Protein AF-A0A9D4M5T3-F1 (afdb_monomer_lite)

Organism: Dreissena polymorpha (NCBI:txid45954)

Radius of gyration: 14.5 Å; chains: 1; bounding box: 32×32×37 Å

Secondary structure (DSSP, 8-state):
--PPPGGG-EETTSS-------HHHHHHHHHHTT----HHHHHHHHTT-EEEEEEEE-SSEEEEEEEEEETTEEEEEEEEEEEEETTS-EEEEEESSTTS-STB---TT--

Sequence (111 aa):
MKLPDATTYSDVNSDSKFPKTDLGKVQSYLARLDKNLDEHVQRLYNEQFLRYCRMSRRETCVFIKSSCHAEMKKGVSYTVDIELGLDGSITEAQCECAAGMGPQAHCKQYC

Foldseek 3Di:
DPDDDPVQKDFPPDPPPDPPDDPVNVQVVQVVLVHGPDPVVVVLVVVCQWVTWIWGDDPFWIKIWTKGADPVDRVDIKIKIFIAGPVRDTPFIAIPDPQGHGRPRDRPSGD

Structure (mmCIF, N/CA/C/O backbone):
data_AF-A0A9D4M5T3-F1
#
_entry.id   AF-A0A9D4M5T3-F1
#
loop_
_atom_site.group_PDB
_atom_site.id
_atom_site.type_symbol
_atom_site.label_atom_id
_atom_site.label_alt_id
_atom_site.label_comp_id
_atom_site.label_asym_id
_atom_site.label_entity_id
_atom_site.label_seq_id
_atom_site.pdbx_PDB_ins_code
_atom_site.Cartn_x
_atom_site.Cartn_y
_atom_site.Cartn_z
_atom_site.occupancy
_atom_site.B_iso_or_equiv
_atom_site.auth_seq_id
_atom_site.auth_comp_id
_atom_site.auth_asym_id
_atom_site.auth_atom_id
_atom_site.pdbx_PDB_model_num
ATOM 1 N N . MET A 1 1 ? -3.222 7.443 -14.334 1.00 72.44 1 MET A N 1
ATOM 2 C CA . MET A 1 1 ? -2.478 6.182 -14.239 1.00 72.44 1 MET A CA 1
ATOM 3 C C . MET A 1 1 ? -2.949 5.145 -15.246 1.00 72.44 1 MET A C 1
ATOM 5 O O . MET A 1 1 ? -4.127 4.799 -15.282 1.00 72.44 1 MET A O 1
ATOM 9 N N . LYS A 1 2 ? -2.023 4.640 -16.072 1.00 80.00 2 LYS A N 1
ATOM 10 C CA . LYS A 1 2 ? -2.260 3.499 -16.971 1.00 80.00 2 LYS A CA 1
ATOM 11 C C . LYS A 1 2 ? -1.794 2.214 -16.284 1.00 80.00 2 LYS A C 1
ATOM 13 O O . LYS A 1 2 ? -0.620 1.854 -16.364 1.00 80.00 2 LYS A O 1
ATOM 18 N N . LEU A 1 3 ? -2.723 1.538 -15.614 1.00 83.94 3 LEU A N 1
ATOM 19 C CA . LEU A 1 3 ? -2.425 0.352 -14.812 1.00 83.94 3 LEU A CA 1
ATOM 20 C C . LEU A 1 3 ? -1.973 -0.848 -15.673 1.00 83.94 3 LEU A C 1
ATOM 22 O O . LEU A 1 3 ? -2.431 -1.010 -16.808 1.00 83.94 3 LEU A O 1
ATOM 26 N N . PRO A 1 4 ? -1.068 -1.696 -15.156 1.00 84.19 4 PRO A N 1
ATOM 27 C CA . PRO A 1 4 ? -0.814 -3.035 -15.674 1.00 84.19 4 PRO A CA 1
ATOM 28 C C . PRO A 1 4 ? -2.028 -3.959 -15.662 1.00 84.19 4 PRO A C 1
ATOM 30 O O . PRO A 1 4 ? -3.010 -3.728 -14.957 1.00 84.19 4 PRO A O 1
ATOM 33 N N . ASP A 1 5 ? -1.922 -5.028 -16.450 1.00 86.94 5 ASP A N 1
ATOM 34 C CA . ASP A 1 5 ? -2.888 -6.119 -16.437 1.00 86.94 5 ASP A CA 1
ATOM 35 C C . ASP A 1 5 ? -2.928 -6.770 -15.045 1.00 86.94 5 ASP A C 1
ATOM 37 O O . ASP A 1 5 ? -1.896 -6.959 -14.402 1.00 86.94 5 ASP A O 1
ATOM 41 N N . ALA A 1 6 ? -4.121 -7.119 -14.565 1.00 83.12 6 ALA A N 1
ATOM 42 C CA . ALA A 1 6 ? -4.306 -7.674 -13.227 1.00 83.12 6 ALA A CA 1
ATOM 43 C C . ALA A 1 6 ? -3.508 -8.972 -12.993 1.00 83.12 6 ALA A C 1
ATOM 45 O O . ALA A 1 6 ? -3.150 -9.269 -11.854 1.00 83.12 6 ALA A O 1
ATOM 46 N N . THR A 1 7 ? -3.209 -9.726 -14.053 1.00 85.75 7 THR A N 1
ATOM 47 C CA . THR A 1 7 ? -2.451 -10.983 -13.989 1.00 85.75 7 THR A CA 1
ATOM 48 C C . THR A 1 7 ? -0.958 -10.785 -13.730 1.00 85.75 7 THR A C 1
ATOM 50 O O . THR A 1 7 ? -0.300 -11.717 -13.274 1.00 85.75 7 THR A O 1
ATOM 53 N N . THR A 1 8 ? -0.413 -9.583 -13.959 1.00 85.44 8 THR A N 1
ATOM 54 C CA . THR A 1 8 ? 1.016 -9.300 -13.727 1.00 85.44 8 THR A CA 1
ATOM 55 C C . THR A 1 8 ? 1.321 -8.934 -12.277 1.00 85.44 8 THR A C 1
ATOM 57 O O . THR A 1 8 ? 2.484 -8.766 -11.912 1.00 85.44 8 THR A O 1
ATOM 60 N N . TYR A 1 9 ? 0.288 -8.791 -11.446 1.00 85.19 9 TYR A N 1
ATOM 61 C CA . TYR A 1 9 ? 0.428 -8.475 -10.034 1.00 85.19 9 TYR A CA 1
ATOM 62 C C . TYR A 1 9 ? 0.648 -9.738 -9.206 1.00 85.19 9 TYR A C 1
ATOM 64 O O . TYR A 1 9 ? -0.198 -10.630 -9.172 1.00 85.19 9 TYR A O 1
ATOM 72 N N . SER A 1 10 ? 1.739 -9.757 -8.448 1.00 84.88 10 SER A N 1
ATOM 73 C CA . SER A 1 10 ? 1.999 -10.757 -7.412 1.00 84.88 10 SER A CA 1
ATOM 74 C C . SER A 1 10 ? 1.771 -10.158 -6.028 1.00 84.88 10 SER A C 1
ATOM 76 O O . SER A 1 10 ? 2.007 -8.964 -5.823 1.00 84.88 10 SER A O 1
ATOM 78 N N . ASP A 1 11 ? 1.319 -10.965 -5.068 1.00 80.62 11 ASP A N 1
ATOM 79 C CA . ASP A 1 11 ? 1.207 -10.499 -3.689 1.00 80.62 11 ASP A CA 1
ATOM 80 C C . ASP A 1 11 ? 2.597 -10.184 -3.134 1.00 80.62 11 ASP A C 1
ATOM 82 O O . ASP A 1 11 ? 3.575 -10.887 -3.382 1.00 80.62 11 ASP A O 1
ATOM 86 N N . VAL A 1 12 ? 2.694 -9.080 -2.408 1.00 75.06 12 VAL A N 1
ATOM 87 C CA . VAL A 1 12 ? 3.944 -8.644 -1.786 1.00 75.06 12 VAL A CA 1
ATOM 88 C C . VAL A 1 12 ? 4.407 -9.690 -0.758 1.00 75.06 12 VAL A C 1
ATOM 90 O O . VAL A 1 12 ? 5.607 -9.924 -0.613 1.00 75.06 12 VAL A O 1
ATOM 93 N N . ASN A 1 13 ? 3.467 -10.404 -0.137 1.00 69.38 13 ASN A N 1
ATOM 94 C CA . ASN A 1 13 ? 3.716 -11.434 0.865 1.00 69.38 13 ASN A CA 1
ATOM 95 C C . ASN A 1 13 ? 3.641 -12.875 0.318 1.00 69.38 13 ASN A C 1
ATOM 97 O O . ASN A 1 13 ? 3.844 -13.809 1.094 1.00 69.38 13 ASN A O 1
ATOM 101 N N . SER A 1 14 ? 3.360 -13.102 -0.975 1.00 60.75 14 SER A N 1
ATOM 102 C CA . SER A 1 14 ? 3.319 -14.464 -1.541 1.00 60.75 14 SER A CA 1
ATOM 103 C C . SER A 1 14 ? 4.726 -14.993 -1.810 1.00 60.75 14 SER A C 1
ATOM 105 O O . SER A 1 14 ? 5.277 -14.698 -2.866 1.00 60.75 14 SER A O 1
ATOM 107 N N . ASP A 1 15 ? 5.299 -15.749 -0.865 1.00 53.03 15 ASP A N 1
ATOM 108 C CA . ASP A 1 15 ? 6.561 -16.526 -0.942 1.00 53.03 15 ASP A CA 1
ATOM 109 C C . ASP A 1 15 ? 7.822 -15.808 -1.470 1.00 53.03 15 ASP A C 1
ATOM 111 O O . ASP A 1 15 ? 8.919 -16.374 -1.509 1.00 53.03 15 ASP A O 1
ATOM 115 N N . SER A 1 16 ? 7.728 -14.526 -1.807 1.00 54.47 16 SER A N 1
ATOM 116 C CA . SER A 1 16 ? 8.864 -13.659 -2.043 1.00 54.47 16 SER A CA 1
ATOM 117 C C . SER A 1 16 ? 9.623 -13.520 -0.732 1.00 54.47 16 SER A C 1
ATOM 119 O O . SER A 1 16 ? 9.067 -13.084 0.276 1.00 54.47 16 SER A O 1
ATOM 121 N N . LYS A 1 17 ? 10.917 -13.863 -0.742 1.00 53.53 17 LYS A N 1
ATOM 122 C CA . LYS A 1 17 ? 11.838 -13.526 0.348 1.00 53.53 17 LYS A CA 1
ATOM 123 C C . LYS A 1 17 ? 11.864 -12.008 0.480 1.00 53.53 17 LYS A C 1
ATOM 125 O O . LYS A 1 17 ? 12.656 -11.340 -0.184 1.00 53.53 17 LYS A O 1
ATOM 130 N N . PHE A 1 18 ? 10.977 -11.465 1.308 1.00 55.16 18 PHE A N 1
ATOM 131 C CA . PHE A 1 18 ? 11.013 -10.057 1.635 1.00 55.16 18 PHE A CA 1
ATOM 132 C C . PHE A 1 18 ? 12.378 -9.790 2.262 1.00 55.16 18 PHE A C 1
ATOM 134 O O . PHE A 1 18 ? 12.774 -10.524 3.180 1.00 55.16 18 PHE A O 1
ATOM 141 N N . PRO A 1 19 ? 13.143 -8.798 1.777 1.00 59.53 19 PRO A N 1
ATOM 142 C CA . PRO A 1 19 ? 14.306 -8.370 2.527 1.00 59.53 19 PRO A CA 1
ATOM 143 C C . PRO A 1 19 ? 13.793 -8.013 3.919 1.00 59.53 19 PRO A C 1
ATOM 145 O O . PRO A 1 19 ? 12.813 -7.278 4.031 1.00 59.53 19 PRO A O 1
ATOM 148 N N . LYS A 1 20 ? 14.386 -8.599 4.968 1.00 57.72 20 LYS A N 1
ATOM 149 C CA . LYS A 1 20 ? 13.980 -8.312 6.347 1.00 57.72 20 LYS A CA 1
ATOM 150 C C . LYS A 1 20 ? 13.972 -6.794 6.517 1.00 57.72 20 LYS A C 1
ATOM 152 O O . LYS A 1 20 ? 15.028 -6.161 6.458 1.00 57.72 20 LYS A O 1
ATOM 157 N N . THR A 1 21 ? 12.782 -6.216 6.648 1.00 67.81 21 THR A N 1
ATOM 158 C CA . THR A 1 21 ? 12.645 -4.780 6.847 1.00 67.81 2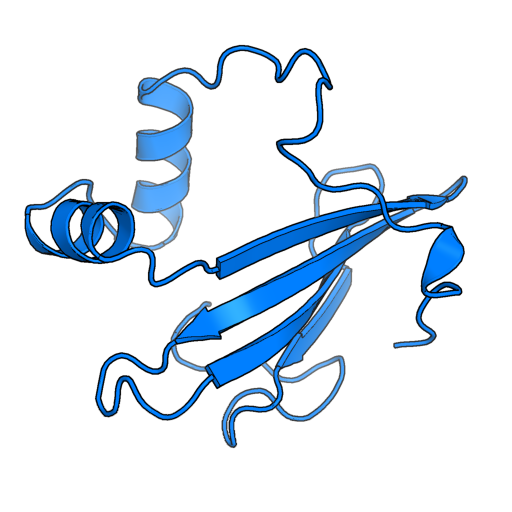1 THR A CA 1
ATOM 159 C C . THR A 1 21 ? 13.079 -4.495 8.272 1.00 67.81 21 THR A C 1
ATOM 161 O O . THR A 1 21 ? 12.501 -5.012 9.223 1.00 67.81 21 THR A O 1
ATOM 164 N N . ASP A 1 22 ? 14.143 -3.716 8.404 1.00 78.81 22 ASP A N 1
ATOM 165 C CA . ASP A 1 22 ? 14.661 -3.289 9.695 1.00 78.81 22 ASP A CA 1
ATOM 166 C C . ASP A 1 22 ? 13.678 -2.327 10.385 1.00 78.81 22 ASP A C 1
ATOM 168 O O . ASP A 1 22 ? 13.130 -1.427 9.741 1.00 78.81 22 ASP A O 1
ATOM 172 N N . LEU A 1 23 ? 13.472 -2.500 11.694 1.00 80.31 23 LEU A N 1
ATOM 173 C CA . LEU A 1 23 ? 12.570 -1.655 12.484 1.00 80.31 23 LEU A CA 1
ATOM 174 C C . LEU A 1 23 ? 13.009 -0.184 12.427 1.00 80.31 23 LEU A C 1
ATOM 176 O O . LEU A 1 23 ? 12.164 0.703 12.316 1.00 80.31 23 LEU A O 1
ATOM 180 N N . GLY A 1 24 ? 14.323 0.069 12.418 1.00 82.12 24 GLY A N 1
ATOM 181 C CA . GLY A 1 24 ? 14.890 1.409 12.277 1.00 82.12 24 GLY A CA 1
ATOM 182 C C . GLY A 1 24 ? 14.505 2.074 10.954 1.00 82.12 24 GLY A C 1
ATOM 183 O O . GLY A 1 24 ? 14.196 3.266 10.928 1.00 82.12 24 GLY A O 1
ATOM 184 N N . LYS A 1 25 ? 14.423 1.310 9.856 1.00 80.81 25 LYS A N 1
ATOM 185 C CA . LYS A 1 25 ? 13.919 1.814 8.563 1.00 80.81 25 LYS A CA 1
ATOM 186 C C . LYS A 1 25 ? 12.429 2.142 8.603 1.00 80.81 25 LYS A C 1
ATOM 188 O O . LYS A 1 25 ? 12.032 3.164 8.047 1.00 80.81 25 LYS A O 1
ATOM 193 N N . VAL A 1 26 ? 11.616 1.317 9.268 1.00 79.94 26 VAL A N 1
ATOM 194 C CA . VAL A 1 26 ? 10.179 1.596 9.452 1.00 79.94 26 VAL A CA 1
ATOM 195 C C . VAL A 1 26 ? 9.989 2.876 10.264 1.00 79.94 26 VAL A C 1
ATOM 197 O O . VAL A 1 26 ? 9.252 3.762 9.842 1.00 79.94 26 VAL A O 1
ATOM 200 N N . GLN A 1 27 ? 10.704 3.013 11.382 1.00 83.31 27 GLN A N 1
ATOM 201 C CA . GLN A 1 27 ? 10.667 4.213 12.220 1.00 83.31 27 GLN A CA 1
ATOM 202 C C . GLN A 1 27 ? 11.140 5.457 11.464 1.00 83.31 27 GLN A C 1
ATOM 204 O O . GLN A 1 27 ? 10.468 6.480 11.509 1.00 83.31 27 GLN A O 1
ATOM 209 N N . SER A 1 28 ? 12.243 5.362 10.714 1.00 82.06 28 SER A N 1
ATOM 210 C CA . SER A 1 28 ? 12.759 6.475 9.903 1.00 82.06 28 SER A CA 1
ATOM 211 C C . SER A 1 28 ? 11.754 6.920 8.841 1.00 82.06 28 SER A C 1
ATOM 213 O O . SER A 1 28 ? 11.612 8.112 8.583 1.00 82.06 28 SER A O 1
ATOM 215 N N . TYR A 1 29 ? 11.044 5.974 8.221 1.00 79.88 29 TYR A N 1
ATOM 216 C CA . TYR A 1 29 ? 9.990 6.284 7.261 1.00 79.88 29 TYR A CA 1
ATOM 217 C C . TYR A 1 29 ? 8.790 6.964 7.930 1.00 79.88 29 TYR A C 1
ATOM 219 O O . TYR A 1 29 ? 8.337 7.997 7.450 1.00 79.88 29 TYR A O 1
ATOM 227 N N . LEU A 1 30 ? 8.304 6.428 9.053 1.00 79.44 30 LEU A N 1
ATOM 228 C CA . LEU A 1 30 ? 7.177 7.013 9.785 1.00 79.44 30 LEU A CA 1
ATOM 229 C C . LEU A 1 30 ? 7.504 8.413 10.316 1.00 79.44 30 LEU A C 1
ATOM 231 O O . LEU A 1 30 ? 6.682 9.314 10.182 1.00 79.44 30 LEU A O 1
ATOM 235 N N . ALA A 1 31 ? 8.723 8.624 10.816 1.00 81.12 31 ALA A N 1
ATOM 236 C CA . ALA A 1 31 ? 9.178 9.924 11.297 1.00 81.12 31 ALA A CA 1
ATOM 237 C C . ALA A 1 31 ? 9.155 10.996 10.195 1.00 81.12 31 ALA A C 1
ATOM 239 O O . ALA A 1 31 ? 8.837 12.150 10.469 1.00 81.12 31 ALA A O 1
ATOM 240 N N . ARG A 1 32 ? 9.419 10.626 8.930 1.00 78.56 32 ARG A N 1
ATOM 241 C CA . ARG A 1 32 ? 9.284 11.550 7.786 1.00 78.56 32 ARG A CA 1
ATOM 242 C C . ARG A 1 32 ? 7.848 12.022 7.557 1.00 78.56 32 ARG A C 1
ATOM 244 O O . ARG A 1 32 ? 7.668 13.051 6.921 1.00 78.56 32 ARG A O 1
ATOM 251 N N . LEU A 1 33 ? 6.862 11.271 8.043 1.00 76.38 33 LEU A N 1
ATOM 252 C CA . LEU A 1 33 ? 5.433 11.577 7.948 1.00 76.38 33 LEU A CA 1
ATOM 253 C C . LEU A 1 33 ? 4.876 12.167 9.255 1.00 76.38 33 LEU A C 1
ATOM 255 O O . LEU A 1 33 ? 3.658 12.215 9.430 1.00 76.38 33 LEU A O 1
ATOM 259 N N . ASP A 1 34 ? 5.750 12.542 10.197 1.00 80.50 34 ASP A N 1
ATOM 260 C CA . ASP A 1 34 ? 5.379 12.946 11.559 1.00 80.50 34 ASP A CA 1
ATOM 261 C C . ASP A 1 34 ? 4.501 11.888 12.265 1.00 80.50 34 ASP A C 1
ATOM 263 O O . ASP A 1 34 ? 3.526 12.177 12.962 1.00 80.50 34 ASP A O 1
ATOM 267 N N . LYS A 1 35 ? 4.816 10.607 12.022 1.00 79.94 35 LYS A N 1
ATOM 268 C CA . LYS A 1 35 ? 4.165 9.440 12.628 1.00 79.94 35 LYS A CA 1
ATOM 269 C C . LYS A 1 35 ? 5.154 8.636 13.459 1.00 79.94 35 LYS A C 1
ATOM 271 O O . LYS A 1 35 ? 6.346 8.584 13.169 1.00 79.94 35 LYS A O 1
ATOM 276 N N . ASN A 1 36 ? 4.626 7.937 14.458 1.00 85.31 36 ASN A N 1
ATOM 277 C CA . ASN A 1 36 ? 5.384 7.035 15.318 1.00 85.31 36 ASN A CA 1
ATOM 278 C C . ASN A 1 36 ? 4.753 5.639 15.313 1.00 85.31 36 ASN A C 1
ATOM 280 O O . ASN A 1 36 ? 3.573 5.484 15.010 1.00 85.31 36 ASN A O 1
ATOM 284 N N . LEU A 1 37 ? 5.542 4.617 15.657 1.00 83.25 37 LEU A N 1
ATOM 285 C CA . LEU A 1 37 ? 5.006 3.296 15.999 1.00 83.25 37 LEU A CA 1
ATOM 286 C C . LEU A 1 37 ? 4.346 3.384 17.379 1.00 83.25 37 LEU A C 1
ATOM 288 O O . LEU A 1 37 ? 4.980 3.100 18.391 1.00 83.25 37 LEU A O 1
ATOM 292 N N . ASP A 1 38 ? 3.097 3.829 17.405 1.00 86.44 38 ASP A N 1
ATOM 293 C CA . ASP A 1 38 ? 2.266 3.907 18.601 1.00 86.44 38 ASP A CA 1
ATOM 294 C C . ASP A 1 38 ? 1.226 2.771 18.642 1.00 86.44 38 ASP A C 1
ATOM 296 O O . ASP A 1 38 ? 1.100 1.957 17.718 1.00 86.44 38 ASP A O 1
ATOM 300 N N . GLU A 1 39 ? 0.467 2.706 19.739 1.00 88.75 39 GLU A N 1
ATOM 301 C CA . GLU A 1 39 ? -0.608 1.721 19.910 1.00 88.75 39 GLU A CA 1
ATOM 302 C C . GLU A 1 39 ? -1.648 1.800 18.785 1.00 88.75 39 GLU A C 1
ATOM 304 O O . GLU A 1 39 ? -2.229 0.786 18.397 1.00 88.75 39 GLU A O 1
ATOM 309 N N . HIS A 1 40 ? -1.862 2.991 18.223 1.00 85.19 40 HIS A N 1
ATOM 310 C CA . HIS A 1 40 ? -2.797 3.195 17.130 1.00 85.19 40 HIS A CA 1
ATOM 311 C C . HIS A 1 40 ? -2.302 2.527 15.838 1.00 85.19 40 HIS A C 1
ATOM 313 O O . HIS A 1 40 ? -3.047 1.738 15.255 1.00 85.19 40 HIS A O 1
ATOM 319 N N . VAL A 1 41 ? -1.050 2.744 15.420 1.00 82.62 41 VAL A N 1
ATOM 320 C CA . VAL A 1 41 ? -0.454 2.065 14.254 1.00 82.62 41 VAL A CA 1
ATOM 321 C C . VAL A 1 41 ? -0.440 0.549 14.451 1.00 82.62 41 VAL A C 1
ATOM 323 O O . VAL A 1 41 ? -0.785 -0.203 13.534 1.00 82.62 41 VAL A O 1
ATOM 326 N N . GLN A 1 42 ? -0.104 0.086 15.656 1.00 84.62 42 GLN A N 1
ATOM 327 C CA . GLN A 1 42 ? -0.097 -1.341 15.969 1.00 84.62 42 GLN A CA 1
ATOM 328 C C . GLN A 1 42 ? -1.503 -1.952 15.909 1.00 84.62 42 GLN A C 1
ATOM 330 O O . GLN A 1 42 ? -1.676 -3.049 15.372 1.00 84.62 42 GLN A O 1
ATOM 335 N N . ARG A 1 43 ? -2.525 -1.228 16.379 1.00 89.19 43 ARG A N 1
ATOM 336 C CA . ARG A 1 43 ? -3.933 -1.617 16.236 1.00 89.19 43 ARG A CA 1
ATOM 337 C C . ARG A 1 43 ? -4.329 -1.738 14.767 1.00 89.19 43 ARG A C 1
ATOM 339 O O . ARG A 1 43 ? -4.906 -2.754 14.400 1.00 89.19 43 ARG A O 1
ATOM 346 N N . LEU A 1 44 ? -3.999 -0.758 13.919 1.00 86.00 44 LEU A N 1
ATOM 347 C CA . LEU A 1 44 ? -4.324 -0.810 12.484 1.00 86.00 44 LEU A CA 1
ATOM 348 C C . LEU A 1 44 ? -3.704 -2.039 11.801 1.00 86.00 44 LEU A C 1
ATOM 350 O O . LEU A 1 44 ? -4.357 -2.693 10.985 1.00 86.00 44 LEU A O 1
ATOM 354 N N . TYR A 1 45 ? -2.461 -2.373 12.159 1.00 84.25 45 TYR A N 1
ATOM 355 C CA . TYR A 1 45 ? -1.786 -3.574 11.672 1.00 84.25 45 TYR A CA 1
ATOM 356 C C . TYR A 1 45 ? -2.487 -4.857 12.143 1.00 84.25 45 TYR A C 1
ATOM 358 O O . TYR A 1 45 ? -2.843 -5.704 11.323 1.00 84.25 45 TYR A O 1
ATOM 366 N N . ASN A 1 46 ? -2.737 -4.982 13.450 1.00 83.38 46 ASN A N 1
ATOM 367 C CA . ASN A 1 46 ? -3.364 -6.164 14.049 1.00 83.38 46 ASN A CA 1
ATOM 368 C C . ASN A 1 46 ? -4.802 -6.384 13.555 1.00 83.38 46 ASN A C 1
ATOM 370 O O . ASN A 1 46 ? -5.226 -7.520 13.367 1.00 83.38 46 ASN A O 1
ATOM 374 N N . GLU A 1 47 ? -5.544 -5.303 13.314 1.00 87.06 47 GLU A N 1
ATOM 375 C CA . GLU A 1 47 ? -6.902 -5.341 12.767 1.00 87.06 47 GLU A CA 1
ATOM 376 C C . GLU A 1 47 ? -6.937 -5.500 11.237 1.00 87.06 47 GLU A C 1
ATOM 378 O O . GLU A 1 47 ? -8.011 -5.436 10.640 1.00 87.06 47 GLU A O 1
ATOM 383 N N . GLN A 1 48 ? -5.781 -5.719 10.596 1.00 85.38 48 GLN A N 1
ATOM 384 C CA . GLN A 1 48 ? -5.652 -5.985 9.161 1.00 85.38 48 GLN A CA 1
ATOM 385 C C . GLN A 1 48 ? -6.300 -4.903 8.291 1.00 85.38 48 GLN A C 1
ATOM 387 O O . GLN A 1 48 ? -6.954 -5.181 7.282 1.00 85.38 48 GLN A O 1
ATOM 392 N N . PHE A 1 49 ? -6.097 -3.638 8.669 1.00 86.50 49 PHE A N 1
ATOM 393 C CA . PHE A 1 49 ? -6.605 -2.515 7.886 1.00 86.50 49 PHE A CA 1
ATOM 394 C C . PHE A 1 49 ? -6.022 -2.487 6.481 1.00 86.50 49 PHE A C 1
ATOM 396 O O . PHE A 1 49 ? -6.715 -2.080 5.557 1.00 86.50 49 PHE A O 1
ATOM 403 N N . LEU A 1 50 ? -4.781 -2.940 6.308 1.00 86.44 50 LEU A N 1
ATOM 404 C CA . LEU A 1 50 ? -4.211 -3.258 5.006 1.00 86.44 50 LEU A CA 1
ATOM 405 C C . LEU A 1 50 ? -4.563 -4.709 4.661 1.00 86.44 50 LEU A C 1
ATOM 407 O O . LEU A 1 50 ? -4.036 -5.634 5.275 1.00 86.44 50 LEU A O 1
ATOM 411 N N . ARG A 1 51 ? -5.446 -4.913 3.681 1.00 86.06 51 ARG A N 1
ATOM 412 C CA . ARG A 1 51 ? -5.949 -6.251 3.332 1.00 86.06 51 ARG A CA 1
ATOM 413 C C . ARG A 1 51 ? -4.986 -7.021 2.447 1.00 86.06 51 ARG A C 1
ATOM 415 O O . ARG A 1 51 ? -4.733 -8.198 2.669 1.00 86.06 51 ARG A O 1
ATOM 422 N N . TYR A 1 52 ? -4.503 -6.354 1.410 1.00 86.81 52 TYR A N 1
ATOM 423 C CA . TYR A 1 52 ? -3.500 -6.888 0.509 1.00 86.81 52 TYR A CA 1
ATOM 424 C C . TYR A 1 52 ? -2.661 -5.747 -0.033 1.00 86.81 52 TYR A C 1
ATOM 426 O O . TYR A 1 52 ? -3.135 -4.622 -0.190 1.00 86.81 52 TYR A O 1
ATOM 434 N N . CYS A 1 53 ? -1.428 -6.077 -0.379 1.00 86.56 53 CYS A N 1
ATOM 435 C CA . CYS A 1 53 ? -0.560 -5.233 -1.169 1.00 86.56 53 CYS A CA 1
ATOM 436 C C . CYS A 1 53 ? 0.010 -6.127 -2.262 1.00 86.56 53 CYS A C 1
ATOM 438 O O . CYS A 1 53 ? 0.565 -7.186 -1.979 1.00 86.56 53 CYS A O 1
ATOM 440 N N . ARG A 1 54 ? -0.187 -5.744 -3.516 1.00 89.31 54 ARG A N 1
ATOM 441 C CA . ARG A 1 54 ? 0.298 -6.469 -4.684 1.00 89.31 54 ARG A CA 1
ATOM 442 C C . ARG A 1 54 ? 1.178 -5.557 -5.501 1.00 89.31 54 ARG A C 1
ATOM 444 O O . ARG A 1 54 ? 0.954 -4.352 -5.552 1.00 89.31 54 ARG A O 1
ATOM 451 N N . MET A 1 55 ? 2.157 -6.137 -6.167 1.00 89.56 55 MET A N 1
ATOM 452 C CA . MET A 1 55 ? 3.142 -5.395 -6.932 1.00 89.56 55 MET A CA 1
ATOM 453 C C . MET A 1 55 ? 3.270 -5.981 -8.335 1.00 89.56 55 MET A C 1
ATOM 455 O O . MET A 1 55 ? 3.267 -7.195 -8.508 1.00 89.56 55 MET A O 1
ATOM 459 N N . SER A 1 56 ? 3.431 -5.109 -9.324 1.00 88.75 56 SER A N 1
ATOM 460 C CA . SER A 1 56 ? 3.803 -5.452 -10.694 1.00 88.75 56 SER A CA 1
ATOM 461 C C . SER A 1 56 ? 4.999 -4.595 -11.092 1.00 88.75 56 SER A C 1
ATOM 463 O O . SER A 1 56 ? 4.928 -3.367 -11.067 1.00 88.75 56 SER A O 1
ATOM 465 N N . ARG A 1 57 ? 6.109 -5.225 -11.478 1.00 86.19 57 ARG A N 1
ATOM 466 C CA . ARG A 1 57 ? 7.315 -4.513 -11.926 1.00 86.19 57 ARG A CA 1
ATOM 467 C C . ARG A 1 57 ? 7.304 -4.341 -13.442 1.00 86.19 57 ARG A C 1
ATOM 469 O O . ARG A 1 57 ? 6.963 -5.274 -14.163 1.00 86.19 57 ARG A O 1
ATOM 476 N N . ARG A 1 58 ? 7.693 -3.159 -13.915 1.00 85.31 58 ARG A N 1
ATOM 477 C CA . ARG A 1 58 ? 8.030 -2.871 -15.315 1.00 85.31 58 ARG A CA 1
ATOM 478 C C . ARG A 1 58 ? 9.487 -2.420 -15.405 1.00 8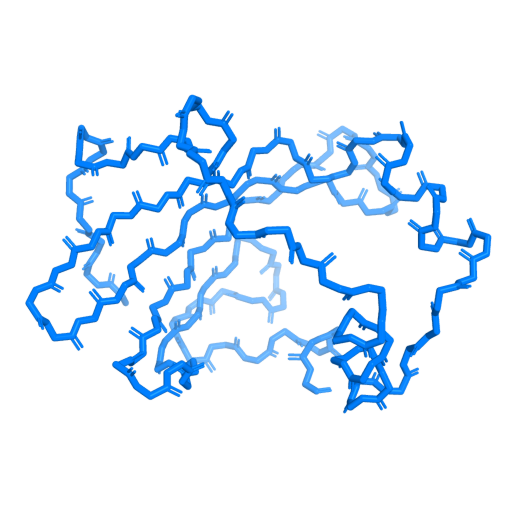5.31 58 ARG A C 1
ATOM 480 O O . ARG A 1 58 ? 10.136 -2.218 -14.384 1.00 85.31 58 ARG A O 1
ATOM 487 N N . GLU A 1 59 ? 9.992 -2.266 -16.625 1.00 82.75 59 GLU A N 1
ATOM 488 C CA . GLU A 1 59 ? 11.391 -1.887 -16.879 1.00 82.75 59 GLU A CA 1
ATOM 489 C C . GLU A 1 59 ? 11.793 -0.570 -16.197 1.00 82.75 59 GLU A C 1
ATOM 491 O O . GLU 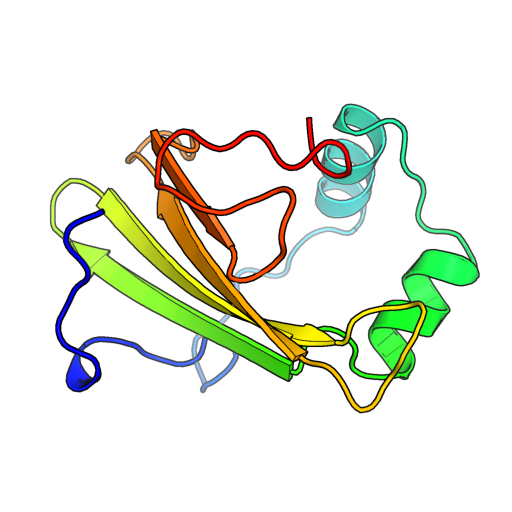A 1 59 ? 12.912 -0.452 -15.708 1.00 82.75 59 GLU A O 1
ATOM 496 N N . THR A 1 60 ? 10.878 0.401 -16.120 1.00 85.31 60 THR A N 1
ATOM 497 C CA . THR A 1 60 ? 11.169 1.764 -15.640 1.00 85.31 60 THR A CA 1
ATOM 498 C C . THR A 1 60 ? 10.376 2.186 -14.406 1.00 85.31 60 THR A C 1
ATOM 500 O O . THR A 1 60 ? 10.576 3.289 -13.906 1.00 85.31 60 THR A O 1
ATOM 503 N N . CYS A 1 61 ? 9.451 1.356 -13.923 1.00 87.31 61 CYS A N 1
ATOM 504 C CA . CYS A 1 61 ? 8.609 1.696 -12.781 1.00 87.31 61 CYS A CA 1
ATOM 505 C C . CYS A 1 61 ? 8.039 0.457 -12.089 1.00 87.31 61 CYS A C 1
ATOM 507 O O . CYS A 1 61 ? 8.018 -0.654 -12.629 1.00 87.31 61 CYS A O 1
ATOM 509 N N . VAL A 1 62 ? 7.569 0.656 -10.864 1.00 87.88 62 VAL A N 1
ATOM 510 C CA . VAL A 1 62 ? 6.917 -0.369 -10.054 1.00 87.88 62 VAL A CA 1
ATOM 511 C C . VAL A 1 62 ? 5.504 0.087 -9.738 1.00 87.88 62 VAL A C 1
ATOM 513 O O . VAL A 1 62 ? 5.306 1.149 -9.164 1.00 87.88 62 VAL A O 1
ATOM 516 N N . PHE A 1 63 ? 4.520 -0.739 -10.075 1.00 88.81 63 PHE A N 1
ATOM 517 C CA . PHE A 1 63 ? 3.128 -0.497 -9.721 1.00 88.81 63 PHE A CA 1
ATOM 518 C C . PHE A 1 63 ? 2.784 -1.263 -8.457 1.00 88.81 63 PHE A C 1
ATOM 520 O O . PHE A 1 63 ? 2.998 -2.473 -8.382 1.00 88.81 63 PHE A O 1
ATOM 527 N N . ILE A 1 64 ? 2.205 -0.570 -7.490 1.00 88.88 64 ILE A N 1
ATOM 528 C CA . ILE A 1 64 ? 1.650 -1.146 -6.275 1.00 88.88 64 ILE A CA 1
ATOM 529 C C . ILE A 1 64 ? 0.139 -0.984 -6.335 1.00 88.88 64 ILE A C 1
ATOM 531 O O . ILE A 1 64 ? -0.365 0.102 -6.595 1.00 88.88 64 ILE A O 1
ATOM 535 N N . LYS A 1 65 ? -0.577 -2.074 -6.077 1.00 90.31 65 LYS A N 1
ATOM 536 C CA . LYS A 1 65 ? -2.026 -2.099 -5.931 1.00 90.31 65 LYS A CA 1
ATOM 537 C C . LYS A 1 65 ? -2.382 -2.656 -4.569 1.00 90.31 65 LYS A C 1
ATOM 539 O O . LYS A 1 65 ? -1.983 -3.764 -4.217 1.00 90.31 65 LYS A O 1
ATOM 544 N N . SER A 1 66 ? -3.152 -1.900 -3.809 1.00 88.88 66 SER A N 1
ATOM 545 C CA . SER A 1 66 ? -3.481 -2.208 -2.426 1.00 88.88 66 SER A CA 1
ATOM 546 C C . SER A 1 66 ? -4.969 -2.030 -2.163 1.00 88.88 66 SER A C 1
ATOM 548 O O . SER A 1 66 ? -5.643 -1.274 -2.860 1.00 88.88 66 SER A O 1
ATOM 550 N N . SER A 1 67 ? -5.483 -2.731 -1.155 1.00 89.00 67 SER A N 1
ATOM 551 C CA . SER A 1 67 ? -6.793 -2.439 -0.578 1.00 89.00 67 SER A CA 1
ATOM 552 C C . SER A 1 67 ? -6.659 -2.212 0.917 1.00 89.00 67 SER A C 1
ATOM 554 O O . SER A 1 67 ? -6.069 -3.033 1.626 1.00 89.00 67 SER A O 1
ATOM 556 N N . CYS A 1 68 ? -7.234 -1.110 1.393 1.00 87.94 68 CYS A N 1
ATOM 557 C CA . CYS A 1 68 ? -7.263 -0.768 2.806 1.00 87.94 68 CYS A CA 1
ATOM 558 C C . CYS A 1 68 ? -8.676 -0.436 3.298 1.00 87.94 68 CYS A C 1
ATOM 560 O O . CYS A 1 68 ? -9.526 0.023 2.537 1.00 87.94 68 CYS A O 1
ATOM 562 N N . HIS A 1 69 ? -8.943 -0.683 4.577 1.00 87.19 69 HIS A N 1
ATOM 563 C CA . HIS A 1 69 ? -10.188 -0.299 5.235 1.00 87.19 69 HIS A CA 1
ATOM 564 C C . HIS A 1 69 ? -10.185 1.180 5.623 1.00 87.19 69 HIS A C 1
ATOM 566 O O . HIS A 1 69 ? -9.181 1.721 6.086 1.00 87.19 69 HIS A O 1
ATOM 572 N N . ALA A 1 70 ? -11.343 1.823 5.483 1.00 84.44 70 ALA A N 1
ATOM 573 C CA . ALA A 1 70 ? -11.571 3.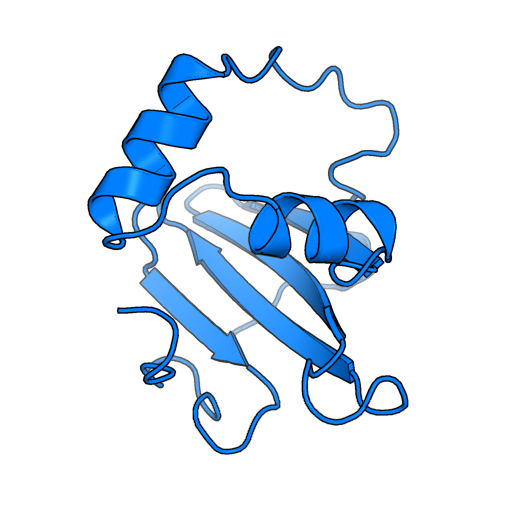147 6.033 1.00 84.44 70 ALA A CA 1
ATOM 574 C C . ALA A 1 70 ? -11.610 3.064 7.560 1.00 84.44 70 ALA A C 1
ATOM 576 O O . ALA A 1 70 ? -12.411 2.311 8.122 1.00 84.44 70 ALA A O 1
ATOM 577 N N . GLU A 1 71 ? -10.823 3.893 8.242 1.00 80.94 71 GLU A N 1
ATOM 578 C CA . GLU A 1 71 ? -10.771 3.840 9.703 1.00 80.94 71 GLU A CA 1
ATOM 579 C C . GLU A 1 71 ? -12.097 4.167 10.375 1.00 80.94 71 GLU A C 1
ATOM 581 O O . GLU A 1 71 ? -12.517 3.485 11.308 1.00 80.94 71 GLU A O 1
ATOM 586 N N . MET A 1 72 ? -12.811 5.147 9.834 1.00 79.50 72 MET A N 1
ATOM 587 C CA . MET A 1 72 ? -14.090 5.581 10.389 1.00 79.50 72 MET A CA 1
ATOM 588 C C . MET A 1 72 ? -15.226 4.579 10.141 1.00 79.50 72 MET A C 1
ATOM 590 O O . MET A 1 72 ? -16.268 4.661 10.788 1.00 79.50 72 MET A O 1
ATOM 594 N N . LYS A 1 73 ? -15.076 3.653 9.182 1.00 79.00 73 LYS A N 1
ATOM 595 C CA . LYS A 1 73 ? -16.131 2.704 8.807 1.00 79.00 73 LYS A CA 1
ATOM 596 C C . LYS A 1 73 ? -15.527 1.440 8.199 1.00 79.00 73 LYS A C 1
ATOM 598 O O . LYS A 1 73 ? -15.353 1.362 6.989 1.00 79.00 73 LYS A O 1
ATOM 603 N N . LYS A 1 74 ? -15.310 0.415 9.031 1.00 66.38 74 LYS A N 1
ATOM 604 C CA . LYS A 1 74 ? -14.691 -0.870 8.635 1.00 66.38 74 LYS A CA 1
ATOM 605 C C . LYS A 1 74 ? -15.334 -1.545 7.413 1.00 66.38 74 LYS A C 1
ATOM 607 O O . LYS A 1 74 ? -14.644 -2.210 6.653 1.00 66.38 74 LYS A O 1
ATOM 612 N N . GLY A 1 75 ? -16.637 -1.356 7.192 1.00 75.38 75 GLY A N 1
ATOM 613 C CA . GLY A 1 75 ? -17.343 -1.886 6.014 1.00 75.38 75 GLY A CA 1
ATOM 614 C C . GLY A 1 75 ? -17.022 -1.176 4.692 1.00 75.38 75 GLY A C 1
ATOM 615 O O . GLY A 1 75 ? -17.516 -1.593 3.651 1.00 75.38 75 GLY A O 1
ATOM 616 N N . VAL A 1 76 ? -16.235 -0.100 4.725 1.00 83.38 76 VAL A N 1
ATOM 617 C CA . VAL A 1 76 ? -15.755 0.617 3.544 1.00 83.38 76 VAL A CA 1
ATOM 618 C C . VAL A 1 76 ? -14.288 0.269 3.343 1.00 83.38 76 VAL A C 1
ATOM 620 O O . VAL A 1 76 ? -13.483 0.362 4.271 1.00 83.38 76 VAL A O 1
ATOM 623 N N . SER A 1 77 ? -13.945 -0.119 2.122 1.00 86.44 77 SER A N 1
ATOM 624 C CA . SER A 1 77 ? -12.568 -0.329 1.693 1.00 86.44 77 SER A CA 1
ATOM 625 C C . SER A 1 77 ? -12.287 0.546 0.485 1.00 86.44 77 SER A C 1
ATOM 627 O O . SER A 1 77 ? -13.176 0.768 -0.334 1.00 86.44 77 SER A O 1
ATOM 629 N N . TYR A 1 78 ? -11.053 1.014 0.383 1.00 84.81 78 TYR A N 1
ATOM 630 C CA . TYR A 1 78 ? -10.563 1.753 -0.767 1.00 84.81 78 TYR A CA 1
ATOM 631 C C . TYR A 1 78 ? -9.495 0.936 -1.466 1.00 84.81 78 TYR A C 1
ATOM 633 O O . TYR A 1 78 ? -8.648 0.314 -0.815 1.00 84.81 78 TYR A O 1
ATOM 641 N N . THR A 1 79 ? -9.527 0.957 -2.790 1.00 87.25 79 THR A N 1
ATOM 642 C CA . THR A 1 79 ? -8.393 0.538 -3.601 1.00 87.25 79 THR A CA 1
ATOM 643 C C . THR A 1 79 ? -7.444 1.716 -3.767 1.00 87.25 79 THR A C 1
ATOM 645 O O . THR A 1 79 ? -7.867 2.850 -4.003 1.00 87.25 79 THR A O 1
ATOM 648 N N . VAL A 1 80 ? -6.154 1.435 -3.623 1.00 87.25 80 VAL A N 1
ATOM 649 C CA . VAL A 1 80 ? -5.070 2.398 -3.801 1.00 87.25 80 VAL A CA 1
ATOM 650 C C . VAL A 1 80 ? -4.126 1.848 -4.857 1.00 87.25 80 VAL A C 1
ATOM 652 O O . VAL A 1 80 ? -3.623 0.733 -4.704 1.00 87.25 80 VAL A O 1
ATOM 655 N N . ASP A 1 81 ? -3.871 2.631 -5.899 1.00 88.19 81 ASP A N 1
ATOM 656 C CA . ASP A 1 81 ? -2.853 2.330 -6.900 1.00 88.19 81 ASP A CA 1
ATOM 657 C C . ASP A 1 81 ? -1.744 3.386 -6.838 1.00 88.19 81 ASP A C 1
ATOM 659 O O . ASP A 1 81 ? -2.009 4.588 -6.788 1.00 88.19 81 ASP A O 1
ATOM 663 N N . ILE A 1 82 ? -0.495 2.931 -6.833 1.00 87.38 82 ILE A N 1
ATOM 664 C CA . ILE A 1 82 ? 0.704 3.768 -6.740 1.00 87.38 82 ILE A CA 1
ATOM 665 C C . ILE A 1 82 ? 1.666 3.343 -7.845 1.00 87.38 82 ILE A C 1
ATOM 667 O O . ILE A 1 82 ? 1.911 2.152 -8.035 1.00 87.38 82 ILE A O 1
ATOM 671 N N . GLU A 1 83 ? 2.243 4.313 -8.539 1.00 88.19 83 GLU A N 1
ATOM 672 C CA . GLU A 1 83 ? 3.383 4.123 -9.423 1.00 88.19 83 GLU A CA 1
ATOM 673 C C . GLU A 1 83 ? 4.627 4.699 -8.748 1.00 88.19 83 GLU A C 1
ATOM 675 O O . GLU A 1 83 ? 4.643 5.841 -8.285 1.00 88.19 83 GLU A O 1
ATOM 680 N N . LEU A 1 84 ? 5.662 3.870 -8.655 1.00 85.31 84 LEU A N 1
ATOM 681 C CA . LEU A 1 84 ? 6.964 4.232 -8.124 1.00 85.31 84 LEU A CA 1
ATOM 682 C C . LEU A 1 84 ? 7.987 4.294 -9.255 1.00 85.31 84 LEU A C 1
ATOM 684 O O . LEU A 1 84 ? 8.087 3.361 -10.061 1.00 85.31 84 LEU A O 1
ATOM 688 N N . GLY A 1 85 ? 8.792 5.351 -9.265 1.00 83.81 85 GLY A N 1
ATOM 689 C CA . GLY A 1 85 ? 10.004 5.436 -10.071 1.00 83.81 85 GLY A CA 1
ATOM 690 C C . GLY A 1 85 ? 11.079 4.448 -9.603 1.00 83.81 85 GLY A C 1
ATOM 691 O O . GLY A 1 85 ? 11.000 3.867 -8.517 1.00 83.81 85 GLY A O 1
ATOM 692 N N . LEU A 1 86 ? 12.122 4.256 -10.419 1.00 79.44 86 LEU A N 1
ATOM 693 C CA . LEU A 1 86 ? 13.264 3.388 -10.078 1.00 79.44 86 LEU A CA 1
ATOM 694 C C . LEU A 1 86 ? 14.040 3.861 -8.837 1.00 79.44 86 LEU A C 1
ATOM 696 O O . LEU A 1 86 ? 14.690 3.059 -8.170 1.00 79.44 86 LEU A O 1
ATOM 700 N N . ASP A 1 87 ? 13.964 5.151 -8.528 1.00 78.44 87 ASP A N 1
ATOM 701 C CA . ASP A 1 87 ? 14.539 5.787 -7.343 1.00 78.44 87 ASP A CA 1
ATOM 702 C C . ASP A 1 87 ? 13.671 5.616 -6.081 1.00 78.44 87 ASP A C 1
ATOM 704 O O . ASP A 1 87 ? 14.065 6.034 -4.992 1.00 78.44 87 ASP A O 1
ATOM 708 N N . GLY A 1 88 ? 12.495 4.993 -6.212 1.00 71.69 88 GLY A N 1
ATOM 709 C CA . GLY A 1 88 ? 11.524 4.830 -5.134 1.00 71.69 88 GLY A CA 1
ATOM 710 C C . GLY A 1 88 ? 10.677 6.075 -4.864 1.00 71.69 88 GLY A C 1
ATOM 711 O O . GLY A 1 88 ? 9.951 6.095 -3.869 1.00 71.69 88 GLY A O 1
ATOM 712 N N . SER A 1 89 ? 10.750 7.103 -5.716 1.00 76.69 89 SER A N 1
ATOM 713 C CA . SER A 1 89 ? 9.837 8.247 -5.657 1.00 76.69 89 SER A CA 1
ATOM 714 C C . SER A 1 89 ? 8.436 7.848 -6.129 1.00 76.69 89 SER A C 1
ATOM 716 O O . SER A 1 89 ? 8.283 7.001 -7.008 1.00 76.69 89 SER A O 1
ATOM 718 N N . ILE A 1 90 ? 7.397 8.441 -5.537 1.00 82.19 90 ILE A N 1
ATOM 719 C CA . ILE A 1 90 ? 6.014 8.267 -6.000 1.00 82.19 90 ILE A CA 1
ATOM 720 C C . ILE A 1 90 ? 5.813 9.181 -7.209 1.00 82.19 90 ILE A C 1
ATOM 722 O O . ILE A 1 90 ? 5.898 10.400 -7.066 1.00 82.19 90 ILE A O 1
ATOM 726 N N . THR A 1 91 ? 5.557 8.605 -8.384 1.00 83.88 91 THR A N 1
ATOM 727 C CA . THR A 1 91 ? 5.345 9.363 -9.629 1.00 83.88 91 THR A CA 1
ATOM 728 C C . THR A 1 91 ? 3.870 9.673 -9.861 1.00 83.88 91 THR A C 1
ATOM 730 O O . THR A 1 91 ? 3.522 10.805 -10.184 1.00 83.88 91 THR A O 1
ATOM 733 N N . GLU A 1 92 ? 2.995 8.692 -9.643 1.00 83.25 92 GLU A N 1
ATOM 734 C CA . GLU A 1 92 ? 1.540 8.850 -9.672 1.00 83.25 92 GLU A CA 1
ATOM 735 C C . GLU A 1 92 ? 0.916 8.056 -8.519 1.00 83.25 92 GLU A C 1
ATOM 737 O O . GLU A 1 92 ? 1.382 6.970 -8.166 1.00 83.25 92 GLU A O 1
ATOM 742 N N . ALA A 1 93 ? -0.173 8.562 -7.946 1.00 84.06 93 ALA A N 1
ATOM 743 C CA . ALA A 1 93 ? -0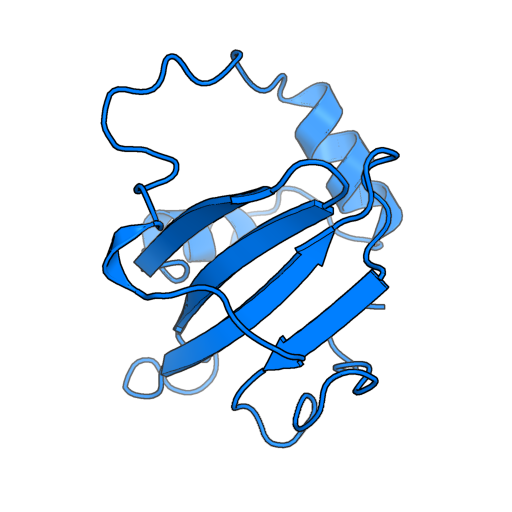.951 7.839 -6.948 1.00 84.06 93 ALA A CA 1
ATOM 744 C C . ALA A 1 93 ? -2.434 8.160 -7.109 1.00 84.06 93 ALA A C 1
ATOM 746 O O . ALA A 1 93 ? -2.805 9.308 -7.331 1.00 84.06 93 ALA A O 1
ATOM 747 N N . GLN A 1 94 ? -3.284 7.145 -6.993 1.00 82.88 94 GLN A N 1
ATOM 748 C CA . GLN A 1 94 ? -4.735 7.299 -6.989 1.00 82.88 94 GLN A CA 1
ATOM 749 C C . GLN A 1 94 ? -5.355 6.439 -5.890 1.00 82.88 94 GLN A C 1
ATOM 751 O O . GLN A 1 94 ? -4.917 5.320 -5.621 1.00 82.88 94 GLN A O 1
ATOM 756 N N . CYS A 1 95 ? -6.398 6.962 -5.260 1.00 80.75 95 CYS A N 1
ATOM 757 C CA . CYS A 1 95 ? -7.185 6.265 -4.255 1.00 80.75 95 CYS A CA 1
ATOM 758 C C . CYS A 1 95 ? -8.674 6.474 -4.540 1.00 80.75 95 CYS A C 1
ATOM 760 O O . CYS A 1 95 ? -9.106 7.552 -4.937 1.00 80.75 95 CYS A O 1
ATOM 762 N N . GLU A 1 96 ? -9.482 5.448 -4.301 1.00 79.88 96 GLU A N 1
ATOM 763 C CA . GLU A 1 96 ? -10.938 5.517 -4.487 1.00 79.88 96 GLU A CA 1
ATOM 764 C C . GLU A 1 96 ? -11.655 6.377 -3.427 1.00 79.88 96 GLU A C 1
ATOM 766 O O . GLU A 1 96 ? -12.874 6.548 -3.480 1.00 79.88 96 GLU A O 1
ATOM 771 N N . CYS A 1 97 ? -10.935 6.931 -2.447 1.00 71.88 97 CYS A N 1
ATOM 772 C CA . CYS A 1 97 ? -11.522 7.850 -1.481 1.00 71.88 97 CYS A CA 1
ATOM 773 C C . CYS A 1 97 ? -11.760 9.238 -2.100 1.00 71.88 97 CYS A C 1
ATOM 775 O O . CYS A 1 97 ? -11.033 9.684 -2.988 1.00 71.88 97 CYS A O 1
ATOM 777 N N . ALA A 1 98 ? -12.741 9.978 -1.574 1.00 65.62 98 ALA A N 1
ATOM 778 C CA . ALA A 1 98 ? -13.093 11.308 -2.085 1.00 65.62 98 ALA A CA 1
ATOM 779 C C . ALA A 1 98 ? -11.916 12.308 -2.088 1.00 65.62 98 ALA A C 1
ATOM 781 O O . ALA A 1 98 ? -11.898 13.232 -2.895 1.00 65.62 98 ALA A O 1
ATOM 782 N N . ALA A 1 99 ? -10.931 12.116 -1.205 1.00 64.62 99 ALA A N 1
ATOM 783 C CA . ALA A 1 99 ? -9.736 12.953 -1.106 1.00 64.62 99 ALA A CA 1
ATOM 784 C C . ALA A 1 99 ? -8.591 12.529 -2.049 1.00 64.62 99 ALA A C 1
ATOM 786 O O . ALA A 1 99 ? -7.610 13.258 -2.152 1.00 64.62 99 ALA A O 1
ATOM 787 N N . GLY A 1 100 ? -8.679 11.359 -2.688 1.00 58.84 100 GLY A N 1
ATOM 788 C CA . GLY A 1 100 ? -7.603 10.757 -3.482 1.00 58.84 100 GLY A CA 1
ATOM 789 C C . GLY A 1 100 ? -7.995 10.404 -4.919 1.00 58.84 100 GLY A C 1
ATOM 790 O O . GLY A 1 100 ? -7.257 9.676 -5.580 1.00 58.84 100 GLY A O 1
ATOM 791 N N . MET A 1 101 ? -9.137 10.899 -5.409 1.00 65.25 101 MET A N 1
ATOM 792 C CA . MET A 1 101 ? -9.590 10.629 -6.774 1.00 65.25 101 MET A CA 1
ATOM 793 C C . MET A 1 101 ? -8.678 11.291 -7.813 1.00 65.25 101 MET A C 1
ATOM 795 O O . MET A 1 101 ? -8.680 12.511 -7.972 1.00 65.25 101 MET A O 1
ATOM 799 N N . GLY A 1 102 ? -7.968 10.462 -8.578 1.00 51.44 102 GLY A N 1
ATOM 800 C CA . GLY A 1 102 ? -7.139 10.872 -9.710 1.00 51.44 102 GLY A CA 1
ATOM 801 C C . GLY A 1 102 ? -5.635 10.712 -9.453 1.00 51.44 102 GLY A C 1
ATOM 802 O O . GLY A 1 102 ? -5.205 10.720 -8.308 1.00 51.44 102 GLY A O 1
ATOM 803 N N . PRO A 1 103 ? -4.815 10.579 -10.511 1.00 58.25 103 PRO A N 1
ATOM 804 C CA . PRO A 1 103 ? -3.396 10.203 -10.415 1.00 58.25 103 PRO A CA 1
ATOM 805 C C . PRO A 1 103 ? -2.465 11.272 -9.818 1.00 58.25 103 PRO A C 1
ATOM 807 O O . PRO A 1 103 ? -1.325 10.969 -9.476 1.00 58.25 103 PRO A O 1
ATOM 810 N N . GLN A 1 104 ? -2.940 12.516 -9.725 1.00 57.47 104 GLN A N 1
ATOM 811 C CA . GLN A 1 104 ? -2.243 13.646 -9.096 1.00 57.47 104 GLN A CA 1
ATOM 812 C C . GLN A 1 104 ? -2.903 14.055 -7.770 1.00 57.47 104 GLN A C 1
ATOM 814 O O . GLN A 1 104 ? -2.616 15.122 -7.227 1.00 57.47 104 GLN A O 1
ATOM 819 N N . ALA A 1 105 ? -3.857 13.264 -7.272 1.00 53.03 105 ALA A N 1
ATOM 820 C CA . ALA A 1 105 ? -4.599 13.627 -6.081 1.00 53.03 105 ALA A CA 1
ATOM 821 C C . ALA A 1 105 ? -3.743 13.396 -4.833 1.00 53.03 105 ALA A C 1
ATOM 823 O O . ALA A 1 105 ? -3.404 12.270 -4.473 1.00 53.03 105 ALA A O 1
ATOM 824 N N . HIS A 1 106 ? -3.435 14.486 -4.139 1.00 54.59 106 HIS A N 1
ATOM 825 C CA . HIS A 1 106 ? -2.807 14.440 -2.829 1.00 54.59 106 HIS A CA 1
ATOM 826 C C . HIS A 1 106 ? -3.884 14.173 -1.778 1.00 54.59 106 HIS A C 1
ATOM 828 O O . HIS A 1 106 ? -4.626 15.076 -1.379 1.00 54.59 106 HIS A O 1
ATOM 834 N N . CYS A 1 107 ? -3.990 12.924 -1.321 1.00 53.41 107 CYS A N 1
ATOM 835 C CA . CYS A 1 107 ? -4.829 12.631 -0.169 1.00 53.41 107 CYS A CA 1
ATOM 836 C C . CYS A 1 107 ? -4.271 13.408 1.031 1.00 53.41 107 CYS A C 1
ATOM 838 O O . CYS A 1 107 ? -3.143 13.165 1.445 1.00 53.41 107 CYS A O 1
ATOM 840 N N . LYS A 1 108 ? -5.059 14.320 1.619 1.00 44.22 108 LYS A N 1
ATOM 841 C CA . LYS A 1 108 ? -4.657 15.139 2.785 1.00 44.22 108 LYS A CA 1
ATOM 842 C C . LYS A 1 108 ? -4.102 14.340 3.976 1.00 44.22 108 LYS A C 1
ATOM 844 O O . LYS A 1 108 ? -3.504 14.937 4.861 1.00 44.22 108 LYS A O 1
ATOM 849 N N . GLN A 1 109 ? -4.343 13.029 4.034 1.00 41.16 109 GLN A N 1
ATOM 850 C CA . GLN A 1 109 ? -3.817 12.147 5.080 1.00 41.16 109 GLN A CA 1
ATOM 851 C C . GLN A 1 109 ? -2.382 11.654 4.824 1.00 41.16 109 GLN A C 1
ATOM 853 O O . GLN A 1 109 ? -1.764 11.144 5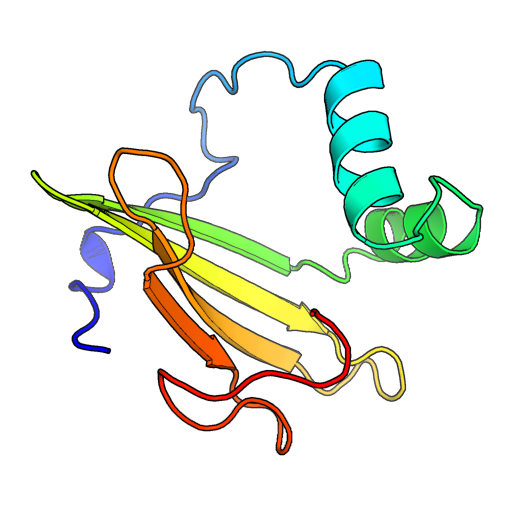.754 1.00 41.16 109 GLN A O 1
ATOM 858 N N . TYR A 1 110 ? -1.860 11.803 3.604 1.00 41.69 110 TYR A N 1
ATOM 859 C CA . TYR A 1 110 ? -0.555 11.296 3.180 1.00 41.69 110 TYR A CA 1
ATOM 860 C C . TYR A 1 110 ? 0.152 12.328 2.284 1.00 41.69 110 TYR A C 1
ATOM 862 O O . TYR A 1 110 ? 0.303 12.121 1.081 1.00 41.69 110 TYR A O 1
ATOM 870 N N . CYS A 1 111 ? 0.559 13.444 2.889 1.00 33.34 111 CYS A N 1
ATOM 871 C CA . CYS A 1 111 ? 1.664 14.279 2.419 1.00 33.34 111 CYS A CA 1
ATOM 872 C C . CYS A 1 111 ? 2.676 14.390 3.556 1.00 33.34 111 CYS A C 1
ATOM 874 O O . CYS A 1 111 ? 2.213 14.597 4.701 1.00 33.34 111 CYS A O 1
#

pLDDT: mean 77.61, std 12.69, range [33.34, 90.31]